Protein AF-A0A6I9PNC6-F1 (afdb_monomer)

Solvent-accessible surface area (backbone atoms only — not comparable to full-atom values): 7983 Å² total; per-residue (Å²): 87,76,42,65,35,97,89,40,55,48,41,78,49,61,70,90,51,47,67,60,53,36,41,77,74,71,47,73,76,56,92,92,52,58,70,70,57,50,52,50,41,47,48,70,38,76,74,43,93,48,59,69,62,30,31,49,55,42,56,58,58,55,72,78,56,91,76,83,87,77,90,88,81,96,72,97,70,81,83,73,88,90,77,75,81,95,76,94,79,84,84,76,81,88,65,86,74,62,98,52,53,71,69,54,48,49,50,52,50,52,53,52,52,52,55,46,54,69,71,79,104

pLDDT: mean 75.56, std 23.94, range [28.86, 96.75]

Secondary structure (DSSP, 8-state):
-EEEETTEEEEES-GGGHHHHHHHTT----TTS-HHHHHHHHHTTTT-S-HHHHHHHHHHHHHT-S--------------S--------SS-------SS-HHHHHHHHHHHHHHHHTT--

Organism: NCBI:txid8208

Sequence (121 aa):
LYVLSQGQCIYRGKVSRLVPYLRELGLNCPTYHNPADFVMEVASGEHGDQVERLVTAVLDRKWEKDDQTELNGHTNLHPLPWQRTEEESSSSEGCHSFSASCMTQFSILFRRTFLSILRDS

Structure (mmCIF, N/CA/C/O backbone):
data_AF-A0A6I9PNC6-F1
#
_entry.id   AF-A0A6I9PNC6-F1
#
loop_
_atom_site.group_PDB
_atom_site.id
_atom_site.type_symbol
_atom_site.label_atom_id
_atom_site.label_alt_id
_atom_site.label_comp_id
_atom_site.label_asym_id
_atom_site.label_entity_id
_atom_site.label_seq_id
_atom_site.pdbx_PDB_ins_code
_atom_site.Cartn_x
_atom_site.Cartn_y
_atom_site.Cartn_z
_atom_site.occupancy
_atom_site.B_iso_or_equiv
_atom_site.auth_seq_id
_atom_site.auth_comp_id
_atom_site.auth_asym_id
_atom_site.auth_atom_id
_atom_site.pdbx_PDB_model_num
ATOM 1 N N . LEU A 1 1 ? 4.995 -3.615 5.277 1.00 93.56 1 LEU A N 1
ATOM 2 C CA . LEU A 1 1 ? 4.664 -2.512 4.3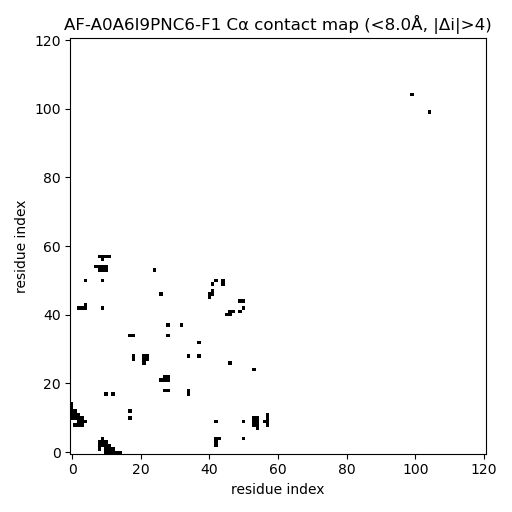51 1.00 93.56 1 LEU A CA 1
ATOM 3 C C . LEU A 1 1 ? 3.153 -2.378 4.298 1.00 93.56 1 LEU A C 1
ATOM 5 O O . LEU A 1 1 ? 2.471 -3.397 4.228 1.00 93.56 1 LEU A O 1
ATOM 9 N N . TYR A 1 2 ? 2.663 -1.147 4.373 1.00 95.25 2 TYR A N 1
ATOM 10 C CA . TYR A 1 2 ? 1.252 -0.795 4.287 1.00 95.25 2 TYR A CA 1
ATOM 11 C C . TYR A 1 2 ? 1.160 0.441 3.395 1.00 95.25 2 TYR A C 1
ATOM 13 O O . TYR A 1 2 ? 1.894 1.397 3.638 1.00 95.25 2 TYR A O 1
ATOM 21 N N . VAL A 1 3 ? 0.344 0.391 2.346 1.00 96.31 3 VAL A N 1
ATOM 22 C CA . VAL A 1 3 ? 0.200 1.478 1.370 1.00 96.31 3 VAL A CA 1
ATOM 23 C C . VAL A 1 3 ? -1.271 1.860 1.275 1.00 96.31 3 VAL A C 1
ATOM 25 O O . VAL A 1 3 ? -2.146 0.990 1.192 1.00 96.31 3 VAL A O 1
ATOM 28 N N . LEU A 1 4 ? -1.519 3.167 1.307 1.00 96.44 4 LEU A N 1
ATOM 29 C CA . LEU A 1 4 ? -2.836 3.775 1.192 1.00 96.44 4 LEU A CA 1
ATOM 30 C C . LEU A 1 4 ? -2.928 4.582 -0.106 1.00 96.44 4 LEU A C 1
ATOM 32 O O . LEU A 1 4 ? -1.972 5.258 -0.475 1.00 96.44 4 LEU A O 1
ATOM 36 N N . SER A 1 5 ? -4.098 4.567 -0.736 1.00 95.56 5 SER A N 1
ATOM 37 C CA . SER A 1 5 ? -4.521 5.567 -1.720 1.00 95.56 5 SER A CA 1
ATOM 38 C C . SER A 1 5 ? -5.944 5.990 -1.374 1.00 95.56 5 SER A C 1
ATOM 40 O O . SER A 1 5 ? -6.748 5.152 -0.973 1.00 95.56 5 SER A O 1
ATOM 42 N N . GLN A 1 6 ? -6.238 7.292 -1.436 1.00 93.50 6 GLN A N 1
ATOM 43 C CA . GLN A 1 6 ? -7.565 7.856 -1.126 1.00 93.50 6 GLN A CA 1
ATOM 44 C C . GLN A 1 6 ? -8.150 7.396 0.236 1.00 93.50 6 GLN A C 1
ATOM 46 O O . GLN A 1 6 ? -9.354 7.237 0.404 1.00 93.50 6 GLN A O 1
ATOM 51 N N . GLY A 1 7 ? -7.285 7.144 1.229 1.00 94.94 7 GLY A N 1
ATOM 52 C CA . GLY A 1 7 ? -7.663 6.618 2.551 1.00 94.94 7 GLY A CA 1
ATOM 53 C C . GLY A 1 7 ? -7.918 5.102 2.614 1.00 94.94 7 GLY A C 1
ATOM 54 O O . GLY A 1 7 ? -8.029 4.554 3.709 1.00 94.94 7 GLY A O 1
ATOM 55 N N . GLN A 1 8 ? -7.947 4.403 1.478 1.00 95.06 8 GLN A N 1
ATOM 56 C CA . GLN A 1 8 ? -8.158 2.958 1.379 1.00 95.06 8 GLN A CA 1
ATOM 57 C C . GLN A 1 8 ? -6.834 2.189 1.232 1.00 95.06 8 GLN A C 1
ATOM 59 O O . GLN A 1 8 ? -5.840 2.706 0.723 1.00 95.06 8 GLN A O 1
ATOM 64 N N . CYS A 1 9 ? -6.797 0.934 1.690 1.00 95.38 9 CYS A N 1
ATOM 65 C CA . CYS A 1 9 ? -5.591 0.103 1.628 1.00 95.38 9 CYS A CA 1
ATOM 66 C C . CYS A 1 9 ? -5.443 -0.593 0.274 1.00 95.38 9 CYS A C 1
ATOM 68 O O . CYS A 1 9 ? -6.221 -1.487 -0.042 1.00 95.38 9 CYS A O 1
ATOM 70 N N . ILE A 1 10 ? -4.390 -0.233 -0.465 1.00 95.44 10 ILE A N 1
ATOM 71 C CA . ILE A 1 10 ? -4.041 -0.826 -1.767 1.00 95.44 10 ILE A CA 1
ATOM 72 C C . ILE A 1 10 ? -2.944 -1.900 -1.675 1.00 95.44 10 ILE A C 1
ATOM 74 O O . ILE A 1 10 ? -2.757 -2.681 -2.609 1.00 95.44 10 ILE A O 1
ATOM 78 N N . TYR A 1 11 ? -2.217 -1.966 -0.549 1.00 95.56 11 TYR A N 1
ATOM 79 C CA . TYR A 1 11 ? -1.290 -3.061 -0.246 1.00 95.56 11 TYR A CA 1
ATOM 80 C C . TYR A 1 11 ? -1.008 -3.220 1.256 1.00 95.56 11 TYR A C 1
ATOM 82 O O . TYR A 1 11 ? -0.721 -2.244 1.952 1.00 95.56 11 TYR A O 1
ATOM 90 N N . ARG A 1 12 ? -0.964 -4.467 1.745 1.00 94.69 12 ARG A N 1
ATOM 91 C CA . ARG A 1 12 ? -0.502 -4.833 3.098 1.00 94.69 12 ARG A CA 1
ATOM 92 C C . ARG A 1 12 ? 0.295 -6.138 3.043 1.00 94.69 12 ARG A C 1
ATOM 94 O O . ARG A 1 12 ? -0.243 -7.174 2.671 1.00 94.69 12 ARG A O 1
ATOM 101 N N . GLY A 1 13 ? 1.579 -6.106 3.412 1.00 91.88 13 GLY A N 1
ATOM 102 C CA . GLY A 1 13 ? 2.425 -7.308 3.380 1.00 91.88 13 GLY A CA 1
ATOM 103 C C . GLY A 1 13 ? 3.936 -7.087 3.526 1.00 91.88 13 GLY A C 1
ATOM 104 O O . GLY A 1 13 ? 4.409 -6.013 3.917 1.00 91.88 13 GLY A O 1
ATOM 105 N N . LYS A 1 14 ? 4.708 -8.141 3.220 1.00 92.94 14 LYS A N 1
ATOM 106 C CA . LYS A 1 14 ? 6.185 -8.134 3.171 1.00 92.94 14 LYS A CA 1
ATOM 107 C C . LYS A 1 14 ? 6.669 -7.376 1.928 1.00 92.94 14 LYS A C 1
ATOM 109 O O . LYS A 1 14 ? 6.152 -7.611 0.846 1.00 92.94 14 LYS A O 1
ATOM 114 N N . VAL A 1 15 ? 7.710 -6.544 2.046 1.00 93.81 15 VAL A N 1
ATOM 115 C CA . VAL A 1 15 ? 8.233 -5.729 0.920 1.00 93.81 15 VAL A CA 1
ATOM 116 C C . VAL A 1 15 ? 8.600 -6.588 -0.301 1.00 93.81 15 VAL A C 1
ATOM 118 O O . VAL A 1 15 ? 8.255 -6.239 -1.424 1.00 93.81 15 VAL A O 1
ATOM 121 N N . SER A 1 16 ? 9.197 -7.766 -0.091 1.00 93.88 16 SER A N 1
ATOM 122 C CA . SER A 1 16 ? 9.562 -8.710 -1.162 1.00 93.88 16 SER A CA 1
ATOM 123 C C . SER A 1 16 ? 8.381 -9.255 -1.979 1.00 93.88 16 SER A C 1
ATOM 125 O O . SER A 1 16 ? 8.587 -9.799 -3.062 1.00 93.88 16 SER A O 1
ATOM 127 N N . ARG A 1 17 ? 7.141 -9.113 -1.492 1.00 94.44 17 ARG A N 1
ATOM 128 C CA . ARG A 1 17 ? 5.914 -9.506 -2.202 1.00 94.44 17 ARG A CA 1
ATOM 129 C C . ARG A 1 17 ? 5.251 -8.346 -2.956 1.00 94.44 17 ARG A C 1
ATOM 131 O O . ARG A 1 17 ? 4.270 -8.607 -3.643 1.00 94.44 17 ARG A O 1
ATOM 138 N N . LEU A 1 18 ? 5.762 -7.113 -2.861 1.00 95.31 18 LEU A N 1
ATOM 139 C CA . LEU A 1 18 ? 5.174 -5.933 -3.507 1.00 95.31 18 LEU A CA 1
ATOM 140 C C . LEU A 1 18 ? 5.225 -6.025 -5.039 1.00 95.31 18 LEU A C 1
ATOM 142 O O . LEU A 1 18 ? 4.185 -6.008 -5.685 1.00 95.31 18 LEU A O 1
ATOM 146 N N . VAL A 1 19 ? 6.420 -6.166 -5.622 1.00 96.06 19 VAL A N 1
ATOM 147 C CA . VAL A 1 19 ? 6.588 -6.215 -7.089 1.00 96.06 19 VAL A CA 1
ATOM 148 C C . VAL A 1 19 ? 5.864 -7.414 -7.727 1.00 96.06 19 VAL A C 1
ATOM 150 O O . VAL A 1 19 ? 5.208 -7.208 -8.747 1.00 96.06 19 VAL A O 1
ATOM 153 N N . PRO A 1 20 ? 5.895 -8.640 -7.153 1.00 95.69 20 PRO A N 1
ATOM 154 C CA . PRO A 1 20 ? 5.050 -9.738 -7.626 1.00 95.69 20 PRO A CA 1
ATOM 155 C C . PRO A 1 20 ? 3.551 -9.413 -7.591 1.00 95.69 20 PRO A C 1
ATOM 157 O O . PRO A 1 20 ? 2.878 -9.614 -8.592 1.00 95.69 20 PRO A O 1
ATOM 160 N N . TYR A 1 21 ? 3.046 -8.841 -6.491 1.00 95.00 21 TYR A N 1
ATOM 161 C CA . TYR A 1 21 ? 1.634 -8.464 -6.354 1.00 95.00 21 TYR A CA 1
ATOM 162 C C . TYR A 1 21 ? 1.189 -7.423 -7.389 1.00 95.00 21 TYR A C 1
ATOM 164 O O . TYR A 1 21 ? 0.157 -7.598 -8.029 1.00 95.00 21 TYR A O 1
ATOM 172 N N . LEU A 1 22 ? 1.980 -6.366 -7.594 1.00 94.69 22 LEU A N 1
ATOM 173 C CA . LEU A 1 22 ? 1.672 -5.356 -8.607 1.00 94.69 22 LEU A CA 1
ATOM 174 C C . LEU A 1 22 ? 1.649 -5.989 -10.010 1.00 94.69 22 LEU A C 1
ATOM 176 O O . LEU A 1 22 ? 0.702 -5.772 -10.763 1.00 94.69 22 LEU A O 1
ATOM 180 N N . ARG A 1 23 ? 2.608 -6.872 -10.320 1.00 94.88 23 ARG A N 1
ATOM 181 C CA . ARG A 1 23 ? 2.649 -7.620 -11.588 1.00 94.88 23 ARG A CA 1
ATOM 182 C C . ARG A 1 23 ? 1.441 -8.544 -11.786 1.00 94.88 23 ARG A C 1
ATOM 184 O O . ARG A 1 23 ? 0.927 -8.607 -12.897 1.00 94.88 23 ARG A O 1
ATOM 191 N N . GLU A 1 24 ? 0.972 -9.235 -10.745 1.00 93.62 24 GLU A N 1
ATOM 192 C CA . GLU A 1 24 ? -0.253 -10.058 -10.792 1.00 93.62 24 GLU A CA 1
ATOM 193 C C . GLU A 1 24 ? -1.490 -9.222 -11.180 1.00 93.62 24 GLU A C 1
ATOM 195 O O . GLU A 1 24 ? -2.389 -9.714 -11.861 1.00 93.62 24 GLU A O 1
ATOM 200 N N . LEU A 1 25 ? -1.508 -7.934 -10.823 1.00 92.62 25 LEU A N 1
ATOM 201 C CA . LEU A 1 25 ? -2.554 -6.979 -11.200 1.00 92.62 25 LEU A CA 1
ATOM 202 C C . LEU A 1 25 ? -2.281 -6.256 -12.537 1.00 92.62 25 LEU A C 1
ATOM 204 O O . LEU A 1 25 ? -3.099 -5.446 -12.972 1.00 92.62 25 LEU A O 1
ATOM 208 N N . GLY A 1 26 ? -1.187 -6.570 -13.237 1.00 93.12 26 GLY A N 1
ATOM 209 C CA . GLY A 1 26 ? -0.798 -5.948 -14.512 1.00 93.12 26 GLY A CA 1
ATOM 210 C C . GLY A 1 26 ? 0.018 -4.654 -14.379 1.00 93.12 26 GLY A C 1
ATOM 211 O O . GLY A 1 26 ? 0.275 -3.988 -15.378 1.00 93.12 26 GLY A O 1
ATOM 212 N N . LEU A 1 27 ? 0.444 -4.298 -13.165 1.00 94.31 27 LEU A N 1
ATOM 213 C CA . LEU A 1 27 ? 1.285 -3.137 -12.870 1.00 94.31 27 LEU A CA 1
ATOM 214 C C . LEU A 1 27 ? 2.760 -3.560 -12.829 1.00 94.31 27 LEU A C 1
ATOM 216 O O . LEU A 1 27 ? 3.314 -3.946 -11.795 1.00 94.31 27 LEU A O 1
ATOM 220 N N . ASN A 1 28 ? 3.409 -3.514 -13.990 1.00 95.12 28 ASN A N 1
ATOM 221 C CA . ASN A 1 28 ? 4.783 -3.978 -14.155 1.00 95.12 28 ASN A CA 1
ATOM 222 C C . ASN A 1 28 ? 5.807 -2.885 -13.803 1.00 95.12 28 ASN A C 1
ATOM 224 O O . ASN A 1 28 ? 6.164 -2.077 -14.654 1.00 95.12 28 ASN A O 1
ATOM 228 N N . CYS A 1 29 ? 6.344 -2.929 -12.579 1.00 95.00 29 CYS A N 1
ATOM 229 C CA . CYS A 1 29 ? 7.474 -2.088 -12.161 1.00 95.00 29 CYS A CA 1
ATOM 230 C C . CYS A 1 29 ? 8.683 -2.262 -13.112 1.00 95.00 29 CYS A C 1
ATOM 232 O O . CYS A 1 29 ? 9.173 -3.395 -13.242 1.00 95.00 29 CYS A O 1
ATOM 234 N N . PRO A 1 30 ? 9.199 -1.189 -13.747 1.00 94.62 30 PRO A N 1
ATOM 235 C CA . PRO A 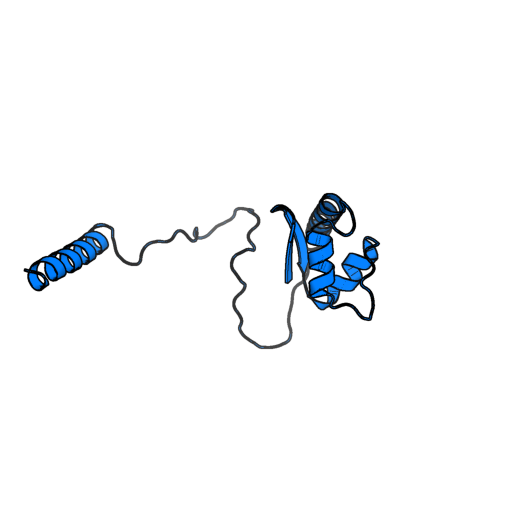1 30 ? 10.404 -1.257 -14.572 1.00 94.62 30 PRO A CA 1
ATOM 236 C C . PRO A 1 30 ? 11.654 -1.601 -13.748 1.00 94.62 30 PRO A C 1
ATOM 238 O O . PRO A 1 30 ? 11.739 -1.289 -12.563 1.00 94.62 30 PRO A O 1
ATOM 241 N N . THR A 1 31 ? 12.658 -2.219 -14.376 1.00 93.31 31 THR A N 1
ATOM 242 C CA . THR A 1 31 ? 13.898 -2.664 -13.700 1.00 93.31 31 THR A CA 1
ATOM 243 C C . THR A 1 31 ? 14.860 -1.534 -13.337 1.00 93.31 31 THR A C 1
ATOM 245 O O . THR A 1 31 ? 15.706 -1.713 -12.468 1.00 93.31 31 THR A O 1
ATOM 248 N N . TYR A 1 32 ? 14.735 -0.384 -14.001 1.00 94.44 32 TYR A N 1
ATOM 249 C CA . TYR A 1 32 ? 15.473 0.847 -13.707 1.00 94.44 32 TYR A CA 1
ATOM 250 C C . TYR A 1 32 ? 14.726 1.763 -12.722 1.00 94.44 32 TYR A C 1
ATOM 252 O O . TYR A 1 32 ? 15.219 2.841 -12.403 1.00 94.44 32 TYR A O 1
ATOM 260 N N . HIS A 1 33 ? 13.538 1.355 -12.265 1.00 95.75 33 HIS A N 1
ATOM 261 C CA . HIS A 1 33 ? 12.699 2.128 -11.360 1.00 95.75 33 HIS A CA 1
ATOM 262 C C . HIS A 1 33 ? 12.794 1.593 -9.932 1.00 95.75 33 HIS A C 1
ATOM 264 O O . HIS A 1 33 ? 12.909 0.386 -9.709 1.00 95.75 33 HIS A O 1
ATOM 270 N N . ASN A 1 34 ? 12.697 2.481 -8.947 1.00 96.00 34 ASN A N 1
ATOM 271 C CA . ASN A 1 34 ? 12.592 2.089 -7.549 1.00 96.00 34 ASN A CA 1
ATOM 272 C C . ASN A 1 34 ? 11.163 1.574 -7.263 1.00 96.00 34 ASN A C 1
ATOM 274 O O . ASN A 1 34 ? 10.202 2.310 -7.506 1.00 96.00 34 ASN A O 1
ATOM 278 N N . PRO A 1 35 ? 10.980 0.353 -6.720 1.00 95.75 35 PRO A N 1
ATOM 279 C CA . PRO A 1 35 ? 9.653 -0.179 -6.403 1.00 95.75 35 PRO A CA 1
ATOM 280 C C . PRO A 1 35 ? 8.845 0.646 -5.397 1.00 95.75 35 PRO A C 1
ATOM 282 O O . PRO A 1 35 ? 7.620 0.541 -5.385 1.00 95.75 35 PRO A O 1
ATOM 285 N N . ALA A 1 36 ? 9.511 1.429 -4.538 1.00 96.06 36 ALA A N 1
ATOM 286 C CA . ALA A 1 36 ? 8.829 2.326 -3.608 1.00 96.06 36 ALA A CA 1
ATOM 287 C C . ALA A 1 36 ? 8.199 3.520 -4.341 1.00 96.06 36 ALA A C 1
ATOM 289 O O . ALA A 1 36 ? 7.038 3.826 -4.100 1.00 96.06 36 ALA A O 1
ATOM 290 N N . ASP A 1 37 ? 8.923 4.128 -5.280 1.00 96.75 37 ASP A N 1
ATOM 291 C CA . ASP A 1 37 ? 8.409 5.250 -6.069 1.00 96.75 37 ASP A CA 1
ATOM 292 C C . ASP A 1 37 ? 7.305 4.768 -7.026 1.00 96.75 37 ASP A C 1
ATOM 294 O O . ASP A 1 37 ? 6.225 5.348 -7.059 1.00 96.75 37 ASP A O 1
ATOM 298 N N . PHE A 1 38 ? 7.488 3.602 -7.663 1.00 96.19 38 PHE A N 1
ATOM 299 C CA . PHE A 1 38 ? 6.479 3.002 -8.550 1.00 96.19 38 PHE A CA 1
ATOM 300 C C . PHE A 1 38 ? 5.133 2.753 -7.846 1.00 96.19 38 PHE A C 1
ATOM 302 O O . PHE A 1 38 ? 4.070 3.041 -8.395 1.00 96.19 38 PHE A O 1
ATOM 309 N N . VAL A 1 39 ? 5.136 2.240 -6.605 1.00 96.06 39 VAL A N 1
ATOM 310 C CA . VAL A 1 39 ? 3.872 2.059 -5.865 1.00 96.06 39 VAL A CA 1
ATOM 311 C C . VAL A 1 39 ? 3.258 3.395 -5.424 1.00 96.06 39 VAL A C 1
ATOM 313 O O . VAL A 1 39 ? 2.041 3.467 -5.274 1.00 96.06 39 VAL A O 1
ATOM 316 N N . MET A 1 40 ? 4.052 4.459 -5.263 1.00 96.38 40 MET A N 1
ATOM 317 C CA . MET A 1 40 ? 3.540 5.804 -4.974 1.00 96.38 40 MET A CA 1
ATOM 318 C C . MET A 1 40 ? 2.921 6.471 -6.212 1.00 96.38 40 MET A C 1
ATOM 320 O O . MET A 1 40 ? 1.871 7.100 -6.086 1.00 96.38 40 MET A O 1
ATOM 324 N N . GLU A 1 41 ? 3.486 6.281 -7.405 1.00 95.06 41 GLU 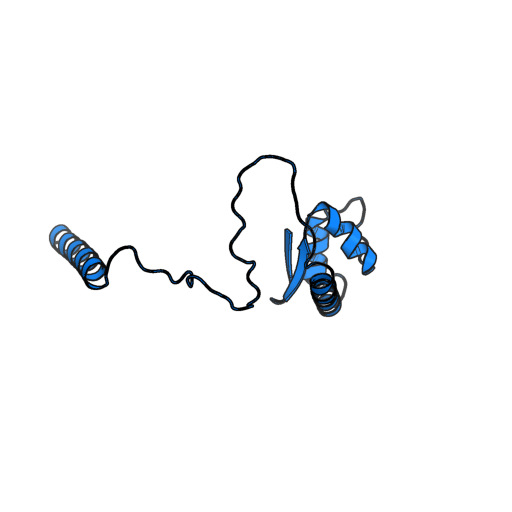A N 1
ATOM 325 C CA . GLU A 1 41 ? 2.896 6.712 -8.688 1.00 95.06 41 GLU A CA 1
ATOM 326 C C . GLU A 1 41 ? 1.561 5.999 -8.951 1.00 95.06 41 GLU A C 1
ATOM 328 O O . GLU A 1 41 ? 0.551 6.627 -9.277 1.00 95.06 41 GLU A O 1
ATOM 333 N N . VAL A 1 42 ? 1.518 4.679 -8.724 1.00 95.00 42 VAL A N 1
ATOM 334 C CA . VAL A 1 42 ? 0.280 3.880 -8.743 1.00 95.00 42 VAL A CA 1
ATOM 335 C C . VAL A 1 42 ? -0.731 4.409 -7.719 1.00 95.00 42 VAL A C 1
ATOM 337 O O . VAL A 1 42 ? -1.892 4.617 -8.062 1.00 95.00 42 VAL A O 1
ATOM 340 N N . ALA A 1 43 ? -0.308 4.671 -6.477 1.00 95.25 43 ALA A N 1
ATOM 341 C CA . ALA A 1 43 ? -1.179 5.221 -5.434 1.00 95.25 43 ALA A CA 1
ATOM 342 C C . ALA A 1 43 ? -1.714 6.624 -5.770 1.00 95.25 43 ALA A C 1
ATOM 344 O O . ALA A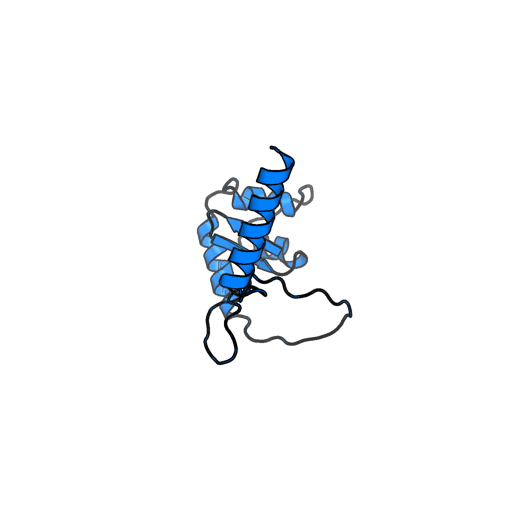 1 43 ? -2.772 7.002 -5.267 1.00 95.25 43 ALA A O 1
ATOM 345 N N . SER A 1 44 ? -1.002 7.373 -6.613 1.00 94.44 44 SER A N 1
ATOM 346 C CA . SER A 1 44 ? -1.363 8.722 -7.066 1.00 94.44 44 SER A CA 1
ATOM 347 C C . SER A 1 44 ? -2.244 8.730 -8.324 1.00 94.44 44 SER A C 1
ATOM 349 O O . SER A 1 44 ? -2.664 9.799 -8.759 1.00 94.44 44 SER A O 1
ATOM 351 N N . GLY A 1 45 ? -2.546 7.561 -8.905 1.00 91.62 45 GLY A N 1
ATOM 352 C CA . GLY A 1 45 ? -3.398 7.424 -10.094 1.00 91.62 45 GLY A CA 1
ATOM 353 C C . GLY A 1 45 ? -2.691 7.659 -11.435 1.00 91.62 45 GLY A C 1
ATOM 354 O O . GLY A 1 45 ? -3.348 7.660 -12.474 1.00 91.62 45 GLY A O 1
ATOM 355 N N . GLU A 1 46 ? -1.362 7.810 -11.452 1.00 91.19 46 GLU A N 1
ATOM 356 C CA . GLU A 1 46 ? -0.585 8.022 -12.689 1.00 91.19 46 GLU A CA 1
ATOM 357 C C . GLU A 1 46 ? -0.645 6.806 -13.630 1.00 91.19 46 GLU A C 1
ATOM 359 O O . GLU A 1 46 ? -0.596 6.931 -14.851 1.00 91.19 46 GLU A O 1
ATOM 364 N N . HIS A 1 47 ? -0.867 5.622 -13.058 1.00 88.56 47 HIS A N 1
ATOM 365 C CA . HIS A 1 47 ? -1.051 4.358 -13.774 1.00 88.56 47 HIS A CA 1
ATOM 366 C C . HIS A 1 47 ? -2.530 4.073 -14.124 1.00 88.56 47 HIS A C 1
ATOM 368 O O . HIS A 1 47 ? -2.929 2.922 -14.330 1.00 88.56 47 HIS A O 1
ATOM 374 N N . GLY A 1 48 ? -3.349 5.128 -14.186 1.00 86.06 48 GLY A N 1
ATOM 375 C CA . GLY A 1 48 ? -4.803 5.063 -14.317 1.00 86.06 48 GLY A CA 1
ATOM 376 C C . GLY A 1 48 ? -5.499 4.720 -12.998 1.00 86.06 48 GLY A C 1
ATOM 377 O O . GLY A 1 48 ? -4.859 4.396 -11.995 1.00 86.06 48 GLY A O 1
ATOM 378 N N . ASP A 1 49 ? -6.833 4.765 -13.002 1.00 83.06 49 ASP A N 1
ATOM 379 C CA . ASP A 1 49 ? -7.626 4.448 -11.813 1.00 83.06 49 ASP A CA 1
ATOM 380 C C . ASP A 1 49 ? -7.702 2.931 -11.575 1.00 83.06 49 ASP A C 1
ATOM 382 O O . ASP A 1 49 ? -8.628 2.232 -11.986 1.00 83.06 49 ASP A O 1
ATOM 386 N N . GLN A 1 50 ? -6.648 2.406 -10.953 1.00 85.44 50 GLN A N 1
ATOM 387 C CA . GLN A 1 50 ? -6.548 1.0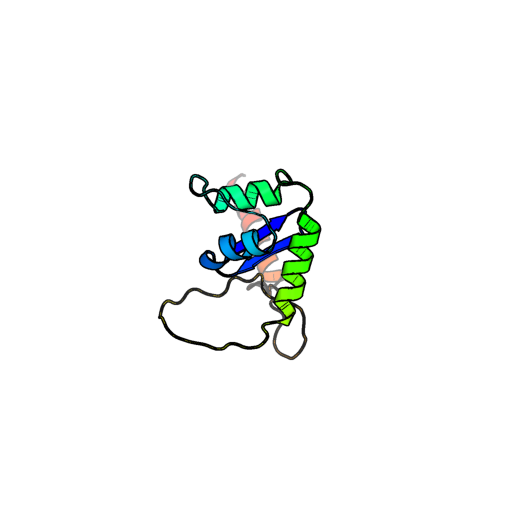19 -10.497 1.00 85.44 50 GLN A CA 1
ATOM 388 C C . GLN A 1 50 ? -6.817 0.897 -8.988 1.00 85.44 50 GLN A C 1
ATOM 390 O O . GLN A 1 50 ? -6.653 -0.192 -8.432 1.00 85.44 50 GLN A O 1
ATOM 395 N N . VAL A 1 51 ? -7.197 1.990 -8.308 1.00 88.81 51 VAL A N 1
ATOM 396 C CA . VAL A 1 51 ? -7.288 2.043 -6.839 1.00 88.81 51 VAL A CA 1
ATOM 397 C C . VAL A 1 51 ? -8.347 1.072 -6.333 1.00 88.81 51 VAL A C 1
ATOM 399 O O . VAL A 1 51 ? -8.020 0.222 -5.507 1.00 88.81 51 VAL A O 1
ATOM 402 N N . GLU A 1 52 ? -9.564 1.096 -6.884 1.00 91.75 52 GLU A N 1
ATOM 403 C CA . GLU A 1 52 ? -10.616 0.151 -6.478 1.00 91.75 52 GLU A CA 1
ATOM 404 C C . GLU A 1 52 ? -10.198 -1.310 -6.695 1.00 91.75 52 GLU A C 1
ATOM 406 O O . GLU A 1 52 ? -10.396 -2.159 -5.827 1.00 91.75 52 GLU A O 1
ATOM 411 N N . ARG A 1 53 ? -9.537 -1.613 -7.819 1.00 93.56 53 ARG A N 1
ATOM 412 C CA . ARG A 1 53 ? -9.055 -2.968 -8.128 1.00 93.56 53 ARG A CA 1
ATOM 413 C C . ARG A 1 53 ? -7.978 -3.444 -7.147 1.00 93.56 53 ARG A C 1
ATOM 415 O O . ARG A 1 53 ? -7.984 -4.611 -6.758 1.00 93.56 53 ARG A O 1
ATOM 422 N N . LEU A 1 54 ? -7.077 -2.554 -6.731 1.00 94.31 54 LEU A N 1
ATOM 423 C CA . LEU A 1 54 ? -6.079 -2.820 -5.691 1.00 94.31 54 LEU A CA 1
ATOM 424 C C . LEU A 1 54 ? -6.729 -3.015 -4.313 1.00 94.31 54 LEU A C 1
ATOM 426 O O . LEU A 1 54 ? -6.308 -3.893 -3.563 1.00 94.31 54 LEU A O 1
ATOM 430 N N . VAL A 1 55 ? -7.757 -2.231 -3.979 1.00 94.75 55 VAL A N 1
ATOM 431 C CA . VAL A 1 55 ? -8.506 -2.366 -2.719 1.00 94.75 55 VAL A CA 1
ATOM 432 C C . VAL A 1 55 ? -9.242 -3.703 -2.670 1.00 94.75 55 VAL A C 1
ATOM 434 O O . VAL A 1 55 ? -9.087 -4.434 -1.692 1.00 94.75 55 VAL A O 1
ATOM 437 N N . THR A 1 56 ? -9.948 -4.083 -3.738 1.00 93.94 56 THR A N 1
ATOM 438 C CA . THR A 1 56 ? -10.587 -5.404 -3.867 1.00 93.94 56 THR A CA 1
ATOM 439 C C . THR A 1 56 ? -9.562 -6.528 -3.709 1.00 93.94 56 THR A C 1
ATOM 441 O O . THR A 1 56 ? -9.735 -7.387 -2.851 1.00 93.94 56 THR A O 1
ATOM 444 N N . ALA A 1 57 ? -8.420 -6.464 -4.404 1.00 92.88 57 ALA A N 1
ATOM 445 C CA . ALA A 1 57 ? -7.364 -7.475 -4.285 1.00 92.88 57 ALA A CA 1
ATOM 446 C C . ALA A 1 57 ? -6.745 -7.577 -2.871 1.00 92.88 57 ALA A C 1
ATOM 448 O O . ALA A 1 57 ? -6.297 -8.654 -2.464 1.00 92.88 57 ALA A O 1
ATOM 449 N N . VAL A 1 58 ? -6.718 -6.483 -2.096 1.00 92.50 58 VAL A N 1
ATOM 450 C CA . VAL A 1 58 ? -6.343 -6.514 -0.670 1.00 92.50 58 VAL A CA 1
ATOM 451 C C . VAL A 1 58 ? -7.427 -7.166 0.183 1.00 92.50 58 VAL A C 1
ATOM 453 O O . VAL A 1 58 ? -7.082 -7.893 1.114 1.00 92.50 58 VAL A O 1
ATOM 456 N N . LEU A 1 59 ? -8.707 -6.905 -0.088 1.00 89.81 59 LEU A N 1
ATOM 457 C CA . LEU A 1 59 ? -9.822 -7.517 0.638 1.00 89.81 59 LEU A CA 1
ATOM 458 C C . LEU A 1 59 ? -9.897 -9.023 0.368 1.00 89.81 59 LEU A C 1
ATOM 460 O O . LEU A 1 59 ? -9.930 -9.790 1.326 1.00 89.81 59 LEU A O 1
ATOM 464 N N . ASP A 1 60 ? -9.794 -9.449 -0.889 1.00 88.12 60 ASP A N 1
ATOM 465 C CA . ASP A 1 60 ? -9.786 -10.864 -1.279 1.00 88.12 60 ASP A CA 1
ATOM 466 C C . ASP A 1 60 ? -8.650 -11.628 -0.577 1.00 88.12 60 ASP A C 1
ATOM 468 O O . ASP A 1 60 ? -8.869 -12.664 0.052 1.00 88.12 60 ASP A O 1
ATOM 472 N N . ARG A 1 61 ? -7.437 -11.056 -0.562 1.00 78.69 61 ARG A N 1
ATOM 473 C CA . ARG A 1 61 ? -6.276 -11.637 0.137 1.00 78.69 61 ARG A CA 1
ATOM 474 C C . ARG A 1 61 ? -6.376 -11.649 1.666 1.00 78.69 61 ARG A C 1
ATOM 476 O O . ARG A 1 61 ? -5.577 -12.350 2.288 1.00 78.69 61 ARG A O 1
ATOM 483 N N . LYS A 1 62 ? -7.290 -10.897 2.295 1.00 65.12 62 LYS A N 1
ATOM 484 C CA . LYS A 1 62 ? -7.521 -11.014 3.750 1.00 65.12 62 LYS A CA 1
ATOM 485 C C . LYS A 1 62 ? -8.218 -12.328 4.101 1.00 65.12 62 LYS A C 1
ATOM 487 O O . LYS A 1 62 ? -7.925 -12.873 5.157 1.00 65.12 62 LYS A O 1
ATOM 492 N N . TRP A 1 63 ? -9.072 -12.848 3.220 1.00 55.25 63 TRP A N 1
ATOM 493 C CA . TRP A 1 63 ? -9.794 -14.103 3.450 1.00 55.25 63 TRP A CA 1
ATOM 494 C C . TRP A 1 63 ? -8.912 -15.349 3.288 1.00 55.25 63 TRP A C 1
ATOM 496 O O . TRP A 1 63 ? -9.196 -16.380 3.885 1.00 55.25 63 TRP A O 1
ATOM 506 N N . GLU A 1 64 ? -7.808 -15.268 2.535 1.00 58.59 64 GLU A N 1
ATOM 507 C CA . GLU A 1 64 ? -6.914 -16.416 2.307 1.00 58.59 64 GLU A CA 1
ATOM 508 C C . GLU A 1 64 ? -5.941 -16.732 3.463 1.00 58.59 64 GLU A C 1
ATOM 510 O O . GLU A 1 64 ? -5.182 -17.700 3.363 1.00 58.59 64 GLU A O 1
ATOM 515 N N . LYS A 1 65 ? -5.886 -15.926 4.537 1.00 50.59 65 LYS A N 1
ATOM 516 C CA . LYS A 1 65 ? -4.922 -16.126 5.639 1.00 50.59 65 LYS A CA 1
ATOM 517 C C . LYS A 1 65 ? -5.473 -15.790 7.026 1.00 50.59 65 LYS A C 1
ATOM 519 O O . LYS A 1 65 ? -5.039 -14.815 7.637 1.00 50.59 65 LYS A O 1
ATOM 524 N N . ASP A 1 66 ? -6.288 -16.704 7.546 1.00 45.59 66 ASP A N 1
ATOM 525 C CA . ASP A 1 66 ? -6.374 -16.973 8.992 1.00 45.59 66 ASP A CA 1
ATOM 526 C C . ASP A 1 66 ? -5.628 -18.268 9.391 1.00 45.59 66 ASP A C 1
ATOM 528 O O . ASP A 1 66 ? -5.932 -18.913 10.384 1.00 45.59 66 ASP A O 1
ATOM 532 N N . ASP A 1 67 ? -4.624 -18.679 8.604 1.00 47.59 67 ASP A N 1
ATOM 533 C CA . ASP A 1 67 ? -3.702 -19.740 9.020 1.00 47.59 67 ASP A CA 1
ATOM 534 C C . ASP A 1 67 ? -2.284 -19.530 8.457 1.00 47.59 67 ASP A C 1
ATOM 536 O O . ASP A 1 67 ? -2.030 -19.695 7.258 1.00 47.59 67 ASP A O 1
ATOM 540 N N . GLN A 1 68 ? -1.358 -19.096 9.325 1.00 41.31 68 GLN A N 1
ATOM 541 C CA . GLN A 1 68 ? 0.020 -19.613 9.382 1.00 41.31 68 GLN A CA 1
ATOM 542 C C . GLN A 1 68 ? 0.839 -19.028 10.540 1.00 41.31 68 GLN A C 1
ATOM 544 O O . GLN A 1 68 ? 1.410 -17.935 10.465 1.00 41.31 68 GLN A O 1
ATOM 549 N N . THR A 1 69 ? 0.970 -19.872 11.559 1.00 41.34 69 THR A N 1
ATOM 550 C CA . THR A 1 69 ? 2.051 -19.884 12.552 1.00 41.34 69 THR A CA 1
ATOM 551 C C . THR A 1 69 ? 3.198 -20.776 12.028 1.00 41.34 69 THR A C 1
ATOM 553 O O . THR A 1 69 ? 2.966 -21.657 11.203 1.00 41.34 69 THR A O 1
ATOM 556 N N . GLU A 1 70 ? 4.469 -20.623 12.402 1.00 43.44 70 GLU A N 1
ATOM 557 C CA . GLU A 1 70 ? 5.173 -19.510 13.058 1.00 43.44 70 GLU A CA 1
ATOM 558 C C . GLU A 1 70 ? 6.690 -19.649 12.759 1.00 43.44 70 GLU A C 1
ATOM 560 O O . GLU A 1 70 ? 7.093 -20.512 11.981 1.00 43.44 70 GLU A O 1
ATOM 565 N N . LEU A 1 71 ? 7.526 -18.860 13.443 1.00 42.59 71 LEU A N 1
ATOM 566 C CA . LEU A 1 71 ? 8.886 -19.201 13.888 1.00 42.59 71 LEU A CA 1
ATOM 567 C C . LEU A 1 71 ? 9.912 -19.598 12.808 1.00 42.59 71 LEU A C 1
ATOM 569 O O . LEU A 1 71 ? 10.003 -20.744 12.378 1.00 42.59 71 LEU A O 1
ATOM 573 N N . ASN A 1 72 ? 10.868 -18.697 12.557 1.00 35.28 72 ASN A N 1
ATOM 574 C CA . ASN A 1 72 ? 12.166 -18.747 13.257 1.00 35.28 72 ASN A CA 1
ATOM 575 C C . ASN A 1 72 ? 13.004 -17.488 12.928 1.00 35.28 72 ASN A C 1
ATOM 577 O O . ASN A 1 72 ? 13.059 -17.076 11.770 1.00 35.28 72 ASN A O 1
ATOM 581 N N . GLY A 1 73 ? 13.688 -16.897 13.917 1.00 30.05 73 GLY A N 1
ATOM 582 C CA . GLY A 1 73 ? 14.610 -15.765 13.709 1.00 30.05 73 GLY A CA 1
ATOM 583 C C . GLY A 1 73 ? 14.460 -14.623 14.719 1.00 30.05 73 GLY A C 1
ATOM 584 O O . GLY A 1 73 ? 13.745 -13.658 14.478 1.00 30.05 73 GLY A O 1
ATOM 585 N N . HIS A 1 74 ? 15.177 -14.718 15.841 1.00 42.84 74 HIS A N 1
ATOM 586 C CA . HIS A 1 74 ? 15.205 -13.733 16.931 1.00 42.84 74 HIS A CA 1
ATOM 587 C C . HIS A 1 74 ? 15.462 -12.277 16.473 1.00 42.84 74 HIS A C 1
ATOM 589 O O . HIS A 1 74 ? 16.555 -11.946 16.018 1.00 42.84 74 HIS A O 1
ATOM 595 N N . THR A 1 75 ? 14.516 -11.368 16.724 1.00 34.50 75 THR A N 1
ATOM 596 C CA . THR A 1 75 ? 14.777 -10.018 17.279 1.00 34.50 75 THR A CA 1
ATOM 597 C C . THR A 1 75 ? 13.461 -9.384 17.733 1.00 34.50 75 THR A C 1
ATOM 599 O O . THR A 1 75 ? 12.499 -9.311 16.976 1.00 34.50 75 THR A O 1
ATOM 602 N N . ASN A 1 76 ? 13.406 -8.928 18.987 1.00 37.84 76 ASN A N 1
ATOM 603 C CA . ASN A 1 76 ? 12.199 -8.347 19.577 1.00 37.84 76 ASN A CA 1
ATOM 604 C C . ASN A 1 76 ? 11.892 -6.966 18.977 1.00 37.84 76 ASN A C 1
ATOM 606 O O . ASN A 1 76 ? 12.483 -5.974 19.401 1.00 37.84 76 ASN A O 1
ATOM 610 N N . LEU A 1 77 ? 10.932 -6.888 18.052 1.00 36.53 77 LEU A N 1
ATOM 611 C CA . LEU A 1 77 ? 10.285 -5.634 17.663 1.00 36.53 77 LEU A CA 1
ATOM 612 C C . LEU A 1 77 ? 8.760 -5.793 17.688 1.00 36.53 77 LEU A C 1
ATOM 614 O O . LEU A 1 77 ? 8.153 -6.448 16.846 1.00 36.53 77 LEU A O 1
ATOM 618 N N . HIS A 1 78 ? 8.183 -5.169 18.713 1.00 37.19 78 HIS A N 1
ATOM 619 C CA . HIS A 1 78 ? 6.764 -5.038 19.033 1.00 37.19 78 HIS A CA 1
ATOM 620 C C . HIS A 1 78 ? 5.863 -4.831 17.790 1.00 37.19 78 HIS A C 1
ATOM 622 O O . HIS A 1 78 ? 6.108 -3.891 17.027 1.00 37.19 78 HIS A O 1
ATOM 628 N N . PRO A 1 79 ? 4.787 -5.626 17.594 1.00 35.16 79 PRO A N 1
ATOM 629 C CA . PRO A 1 79 ? 3.818 -5.393 16.522 1.00 35.16 79 PRO A CA 1
ATOM 630 C C . PRO A 1 79 ? 3.219 -3.985 16.617 1.00 35.16 79 PRO A C 1
ATOM 632 O O . PRO A 1 79 ? 2.789 -3.553 17.687 1.00 35.16 79 PRO A O 1
ATOM 635 N N . LEU A 1 80 ? 3.218 -3.235 15.515 1.00 43.00 80 LEU A N 1
ATOM 636 C CA . LEU A 1 80 ? 2.749 -1.848 15.530 1.00 43.00 80 LEU A CA 1
ATOM 637 C C . LEU A 1 80 ? 1.203 -1.782 15.568 1.00 43.00 80 LEU A C 1
ATOM 639 O O . LEU A 1 80 ? 0.552 -2.640 14.969 1.00 43.00 80 LEU A O 1
ATOM 643 N N . PRO A 1 81 ? 0.586 -0.789 16.247 1.00 33.28 81 PRO A N 1
ATOM 644 C CA . PRO A 1 81 ? -0.778 -0.935 16.788 1.00 33.28 81 PRO A CA 1
ATOM 645 C C . PRO A 1 81 ? -1.940 -0.927 15.779 1.00 33.28 81 PRO A C 1
ATOM 647 O O . PRO A 1 81 ? -3.092 -1.077 16.171 1.00 33.28 81 PRO A O 1
ATOM 650 N N . TRP A 1 82 ? -1.672 -0.731 14.489 1.00 35.25 82 TRP A N 1
ATOM 651 C CA . TRP A 1 82 ? -2.669 -0.471 13.438 1.00 35.25 82 TRP A CA 1
ATOM 652 C C . TRP A 1 82 ? -3.254 -1.740 12.784 1.00 35.25 82 TRP A C 1
ATOM 654 O O . TRP A 1 82 ? -3.774 -1.703 11.669 1.00 35.25 82 TRP A O 1
ATOM 664 N N . GLN A 1 83 ? -3.189 -2.882 13.475 1.00 38.59 83 GLN A N 1
ATOM 665 C CA . GLN A 1 83 ? -3.835 -4.129 13.060 1.00 38.59 83 GLN A CA 1
ATOM 666 C C . GLN A 1 83 ? -4.789 -4.665 14.138 1.00 38.59 83 GLN A C 1
ATOM 668 O O . GLN A 1 83 ? -4.490 -5.663 14.786 1.00 38.59 83 GLN A O 1
ATOM 673 N N . ARG A 1 84 ? -5.970 -4.056 14.270 1.00 28.86 84 ARG A N 1
ATOM 674 C CA . ARG A 1 84 ? -7.161 -4.751 14.776 1.00 28.86 84 ARG A CA 1
ATOM 675 C C . ARG A 1 84 ? -8.311 -4.553 13.794 1.00 28.86 84 ARG A C 1
ATOM 677 O O . ARG A 1 84 ? -8.759 -3.433 13.588 1.00 28.86 84 ARG A O 1
ATOM 684 N N . THR A 1 85 ? -8.716 -5.650 13.160 1.00 34.00 85 THR A N 1
ATOM 685 C CA . THR A 1 85 ? -10.103 -5.834 12.721 1.00 34.00 85 THR A CA 1
ATOM 686 C C . THR A 1 85 ? -10.878 -6.279 13.961 1.00 34.00 85 THR A C 1
ATOM 688 O O . THR A 1 85 ? -10.302 -6.928 14.836 1.00 34.00 85 THR A O 1
ATOM 691 N N . GLU A 1 86 ? -12.134 -5.878 14.074 1.00 42.50 86 GLU A N 1
ATOM 692 C CA . GLU A 1 86 ? -12.953 -6.098 15.263 1.00 42.50 86 GLU A CA 1
ATOM 693 C C . GLU A 1 86 ? -13.615 -7.479 15.206 1.00 42.50 86 GLU A C 1
ATOM 695 O O . GLU A 1 86 ? -14.560 -7.674 14.450 1.00 42.50 86 GLU A O 1
ATOM 700 N N . GLU A 1 87 ? -13.133 -8.421 16.018 1.00 35.41 87 GLU A N 1
ATOM 701 C CA . GLU A 1 87 ? -13.897 -9.603 16.431 1.00 35.41 87 GLU A CA 1
ATOM 702 C C . GLU A 1 87 ? -13.771 -9.755 17.952 1.00 35.41 87 GLU A C 1
ATOM 704 O O . GLU A 1 87 ? -12.675 -9.713 18.519 1.00 35.41 87 GLU A O 1
ATOM 709 N N . GLU A 1 88 ? -14.912 -9.829 18.636 1.00 40.59 88 GLU A N 1
ATOM 710 C CA . GLU A 1 88 ? -14.991 -9.677 20.087 1.00 40.59 88 GLU A CA 1
ATOM 711 C C . GLU A 1 88 ? -14.855 -11.014 20.823 1.00 40.59 88 GLU A C 1
ATOM 713 O O . GLU A 1 88 ? -15.718 -11.883 20.701 1.00 40.59 88 GLU A O 1
ATOM 718 N N . SER A 1 89 ? -13.841 -11.150 21.688 1.00 31.19 89 SER A N 1
ATOM 719 C CA . SER A 1 89 ? -13.933 -11.981 22.902 1.00 31.19 89 SER A CA 1
ATOM 720 C C . SER A 1 89 ? -12.797 -11.723 23.899 1.00 31.19 89 SER A C 1
ATOM 722 O O . SER A 1 89 ? -11.679 -12.207 23.751 1.00 31.19 89 SER A O 1
ATOM 724 N N . SER A 1 90 ? -13.158 -11.073 25.009 1.00 30.27 90 SER A N 1
ATOM 725 C CA . SER A 1 90 ? -12.404 -10.951 26.269 1.00 30.27 90 SER A CA 1
ATOM 726 C C . SER A 1 90 ? -11.131 -10.078 26.312 1.00 30.27 90 SER A C 1
ATOM 728 O O . SER A 1 90 ? -10.261 -10.096 25.450 1.00 30.27 90 SER A O 1
ATOM 730 N N . SER A 1 91 ? -10.997 -9.392 27.453 1.00 31.39 91 SER A N 1
ATOM 731 C CA . SER A 1 91 ? -9.837 -8.635 27.951 1.00 31.39 91 SER A CA 1
ATOM 732 C C . SER A 1 91 ? -9.517 -7.263 27.320 1.00 31.39 91 SER A C 1
ATOM 734 O O . SER A 1 91 ? -8.831 -7.125 26.317 1.00 31.39 91 SER A O 1
ATOM 736 N N . SER A 1 92 ? -9.934 -6.236 28.069 1.00 34.12 92 SER A N 1
ATOM 737 C CA . SER A 1 92 ? -9.359 -4.888 28.155 1.00 34.12 92 SER A CA 1
ATOM 738 C C . SER A 1 92 ? -9.183 -4.098 26.857 1.00 34.12 92 SER A C 1
ATOM 740 O O . SER A 1 92 ? -8.133 -4.101 26.214 1.00 34.12 92 SER A O 1
ATOM 742 N N . GLU A 1 93 ? -10.166 -3.236 26.608 1.00 38.38 93 GLU A N 1
ATOM 743 C CA . GLU A 1 93 ? -9.980 -2.004 25.851 1.00 38.38 93 GLU A CA 1
ATOM 744 C C . GLU A 1 93 ? -8.677 -1.304 26.272 1.00 38.38 93 GLU A C 1
ATOM 746 O O . GLU A 1 93 ? -8.463 -0.984 27.444 1.00 38.38 93 GLU A O 1
ATOM 751 N N . GLY A 1 94 ? -7.815 -1.011 25.298 1.00 43.12 94 GLY A N 1
ATOM 752 C CA . GLY A 1 94 ? -6.676 -0.109 25.467 1.00 43.12 94 GLY A CA 1
ATOM 753 C C . GLY A 1 94 ? -7.122 1.352 25.542 1.00 43.12 94 GLY A C 1
ATOM 754 O O . GLY A 1 94 ? -6.596 2.188 24.812 1.00 43.12 94 GLY A O 1
ATOM 755 N N . CYS A 1 95 ? -8.119 1.657 26.374 1.00 41.66 95 CYS A N 1
ATOM 756 C CA . CYS A 1 95 ? -8.478 3.029 26.695 1.00 41.66 95 CYS A CA 1
ATOM 757 C C . CYS A 1 95 ? -7.315 3.658 27.470 1.00 41.66 95 CYS A C 1
ATOM 759 O O . CYS A 1 95 ? -6.754 3.034 28.375 1.00 41.66 95 CYS A O 1
ATOM 761 N N . HIS A 1 96 ? -6.946 4.896 27.131 1.00 53.16 96 HIS A N 1
ATOM 762 C CA . HIS A 1 96 ? -5.924 5.646 27.857 1.00 53.16 96 HIS A CA 1
ATOM 763 C C . HIS A 1 96 ? -6.429 6.010 29.262 1.00 53.16 96 HIS A C 1
ATOM 765 O O . HIS A 1 96 ? -6.816 7.147 29.532 1.00 53.16 96 HIS A O 1
ATOM 771 N N . SER A 1 97 ? -6.368 5.047 30.184 1.00 55.19 97 SER A N 1
ATOM 772 C CA . SER A 1 97 ? -6.391 5.325 31.614 1.00 55.19 97 SER A CA 1
ATOM 773 C C . SER A 1 97 ? -5.159 6.161 31.925 1.00 55.19 97 SER A C 1
ATOM 775 O O . SER A 1 97 ? -4.044 5.649 32.035 1.00 55.19 97 SER A O 1
ATOM 777 N N . PHE A 1 98 ? -5.351 7.477 32.002 1.00 60.72 98 PHE A N 1
ATOM 778 C CA . PHE A 1 98 ? -4.311 8.399 32.425 1.00 60.72 98 PHE A CA 1
ATOM 779 C C . PHE A 1 98 ? -3.725 7.905 33.752 1.00 60.72 98 PHE A C 1
ATOM 781 O O . PHE A 1 98 ? -4.459 7.680 34.711 1.00 60.72 98 PHE A O 1
ATOM 788 N N . SER A 1 99 ? -2.394 7.807 33.825 1.00 64.69 99 SER A N 1
ATOM 789 C CA . SER A 1 99 ? -1.640 7.352 35.014 1.00 64.69 99 SER A CA 1
ATOM 790 C C . SER A 1 99 ? -1.876 8.212 36.279 1.00 64.69 99 SER A C 1
ATOM 792 O O . SER A 1 99 ? -1.385 7.921 37.365 1.00 64.69 99 SER A O 1
ATOM 794 N N . ALA A 1 100 ? -2.647 9.294 36.149 1.00 65.56 100 ALA A N 1
ATOM 795 C CA . ALA A 1 100 ? -3.027 10.218 37.200 1.00 65.56 100 ALA A CA 1
ATOM 796 C C . ALA A 1 100 ? -4.526 10.552 37.085 1.00 65.56 100 ALA A C 1
ATOM 798 O O . ALA A 1 100 ? -5.011 10.887 36.001 1.00 65.56 100 ALA A O 1
ATOM 799 N N . SER A 1 101 ? -5.245 10.512 38.213 1.00 77.31 101 SER A N 1
ATOM 800 C CA . SER A 1 101 ? -6.679 10.841 38.286 1.00 77.31 101 SER A CA 1
ATOM 801 C C . SER A 1 101 ? -6.979 12.281 37.839 1.00 77.31 101 SER A C 1
ATOM 803 O O . SER A 1 101 ? -6.089 13.133 37.850 1.00 77.31 101 SER A O 1
ATOM 805 N N . CYS A 1 102 ? -8.242 12.593 37.523 1.00 74.69 102 CYS A N 1
ATOM 806 C CA . CYS A 1 102 ? -8.665 13.948 37.137 1.00 74.69 102 CYS A CA 1
ATOM 807 C C . CYS A 1 102 ? -8.225 15.024 38.156 1.00 74.69 102 CYS A C 1
ATOM 809 O O . CYS A 1 102 ? -7.620 16.025 37.779 1.00 74.69 102 CYS A O 1
ATOM 811 N N . MET A 1 103 ? -8.412 14.783 39.461 1.00 78.56 103 MET A N 1
ATOM 812 C CA . MET A 1 103 ? -7.965 15.710 40.514 1.00 78.56 103 MET A CA 1
ATOM 813 C C . MET A 1 103 ? -6.436 15.789 40.630 1.00 78.56 103 MET A C 1
ATOM 815 O O . MET A 1 103 ? -5.902 16.851 40.956 1.00 78.56 103 MET A O 1
ATOM 819 N N . THR A 1 104 ? -5.711 14.711 40.322 1.00 82.31 104 THR A N 1
ATOM 820 C CA . THR A 1 104 ? -4.241 14.725 40.254 1.00 82.31 104 THR A CA 1
ATOM 821 C C . THR A 1 104 ? -3.764 15.586 39.081 1.00 82.31 104 THR A C 1
ATOM 823 O O . THR A 1 104 ? -2.897 16.437 39.268 1.00 82.31 104 THR A O 1
ATOM 826 N N . GLN A 1 105 ? -4.365 15.433 37.896 1.00 85.94 105 GLN A N 1
ATOM 827 C CA . GLN A 1 105 ? -4.070 16.261 36.722 1.00 85.94 105 GLN A CA 1
ATOM 828 C C . GLN A 1 105 ? -4.407 17.734 36.976 1.00 85.94 105 GLN A C 1
ATOM 830 O O . GLN A 1 105 ? -3.555 18.595 36.761 1.00 85.94 105 GLN A O 1
ATOM 835 N N . PHE A 1 106 ? -5.592 18.024 37.523 1.00 86.75 106 PHE A N 1
ATOM 836 C CA . PHE A 1 106 ? -5.992 19.376 37.913 1.00 86.75 106 PHE A CA 1
ATOM 837 C C . PHE A 1 106 ? -5.007 19.995 38.912 1.00 86.75 106 PHE A C 1
ATOM 839 O O . PHE A 1 106 ? -4.556 21.116 38.703 1.00 86.75 106 PHE A O 1
ATOM 846 N N . SER A 1 107 ? -4.593 19.256 39.947 1.00 86.19 107 SER A N 1
ATOM 847 C CA . SER A 1 107 ? -3.628 19.747 40.943 1.00 86.19 107 SER A CA 1
ATOM 848 C C . SER A 1 107 ? -2.245 20.017 40.340 1.00 86.19 107 SER A C 1
ATOM 850 O O . SER A 1 107 ? -1.603 21.008 40.691 1.00 86.19 107 SER A O 1
ATOM 852 N N . ILE A 1 108 ? -1.781 19.171 39.412 1.00 90.31 108 ILE A N 1
ATOM 853 C CA . ILE A 1 108 ? -0.519 19.375 38.682 1.00 90.31 108 ILE A CA 1
ATOM 854 C C . ILE A 1 108 ? -0.606 20.628 37.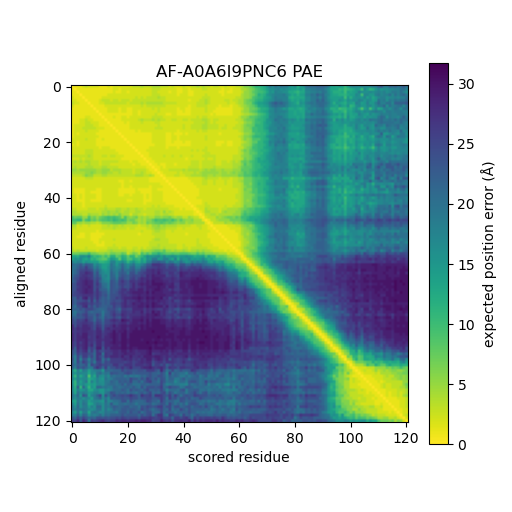804 1.00 90.31 108 ILE A C 1
ATOM 856 O O . ILE A 1 108 ? 0.310 21.451 37.834 1.00 90.31 108 ILE A O 1
ATOM 860 N N . LEU A 1 109 ? -1.694 20.794 37.048 1.00 88.88 109 LEU A N 1
ATOM 861 C CA . LEU A 1 109 ? -1.912 21.955 36.185 1.00 88.88 109 LEU A CA 1
ATOM 862 C C . LEU A 1 109 ? -2.033 23.242 37.010 1.00 88.88 109 LEU A C 1
ATOM 864 O O . LEU A 1 109 ? -1.275 24.178 36.776 1.00 88.88 109 LEU A O 1
ATOM 868 N N . PHE A 1 110 ? -2.892 23.260 38.032 1.00 91.44 110 PHE A N 1
ATOM 869 C CA . PHE A 1 110 ? -3.084 24.402 38.925 1.00 91.44 110 PHE A CA 1
ATOM 870 C C . PHE A 1 110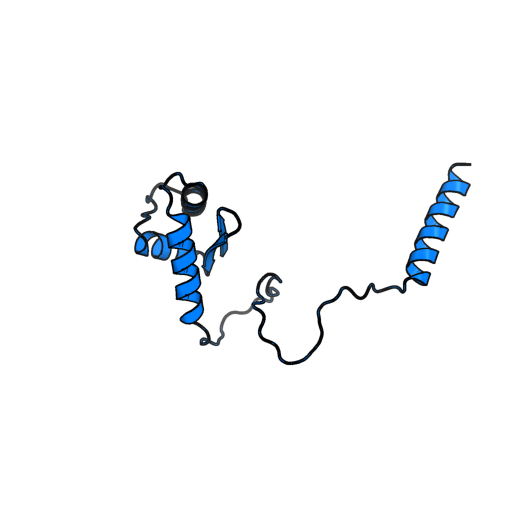 ? -1.772 24.833 39.589 1.00 91.44 110 PHE A C 1
ATOM 872 O O . PHE A 1 110 ? -1.406 26.005 39.522 1.00 91.44 110 PHE A O 1
ATOM 879 N N . ARG A 1 111 ? -1.004 23.887 40.153 1.00 88.94 111 ARG A N 1
ATOM 880 C CA . ARG A 1 111 ? 0.296 24.185 40.774 1.00 88.94 111 ARG A CA 1
ATOM 881 C C . ARG A 1 111 ? 1.307 24.739 39.767 1.00 88.94 111 ARG A C 1
ATOM 883 O O . ARG A 1 111 ? 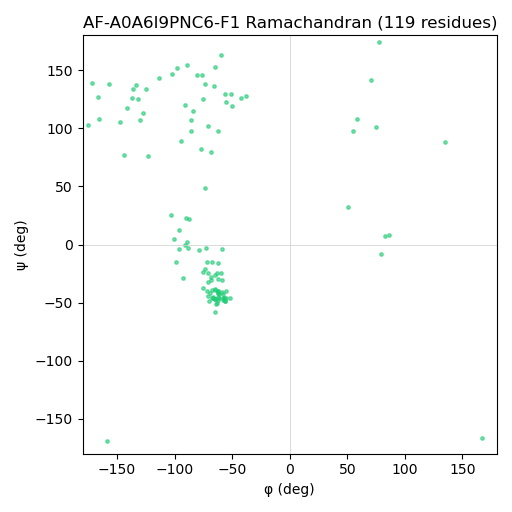2.045 25.655 40.116 1.00 88.94 111 ARG A O 1
ATOM 890 N N . ARG A 1 112 ? 1.360 24.212 38.537 1.00 90.06 112 ARG A N 1
ATOM 891 C CA . ARG A 1 112 ? 2.269 24.715 37.486 1.00 90.06 112 ARG A CA 1
ATOM 892 C C . ARG A 1 112 ? 1.886 26.125 37.037 1.00 90.06 112 ARG A C 1
ATOM 894 O O . ARG A 1 112 ? 2.764 26.978 36.964 1.00 90.06 112 ARG A O 1
ATOM 901 N N . THR A 1 113 ? 0.602 26.382 36.797 1.00 91.50 113 THR A N 1
ATOM 902 C CA . THR A 1 113 ? 0.104 27.705 36.394 1.00 91.50 113 THR A CA 1
ATOM 903 C C . THR A 1 113 ? 0.316 28.739 37.500 1.00 91.50 113 THR A C 1
ATOM 905 O O . THR A 1 113 ? 0.868 29.803 37.235 1.00 91.50 113 THR A O 1
ATOM 908 N N . PHE A 1 114 ? -0.023 28.411 38.750 1.00 91.75 114 PHE A N 1
ATOM 909 C CA . PHE A 1 114 ? 0.159 29.305 39.898 1.00 91.75 114 PHE A CA 1
ATOM 910 C C . PHE A 1 114 ? 1.635 29.656 40.149 1.00 91.75 114 PHE A C 1
ATOM 912 O O . PHE A 1 114 ? 1.960 30.819 40.371 1.00 91.75 114 PHE A O 1
ATOM 919 N N . LEU A 1 115 ? 2.545 28.679 40.040 1.00 86.19 115 LEU A N 1
ATOM 920 C CA . LEU A 1 115 ? 3.986 28.931 40.146 1.00 86.19 115 LEU A CA 1
ATOM 921 C C . LEU A 1 115 ? 4.550 29.750 38.975 1.00 86.19 115 LEU A C 1
ATOM 923 O O . LEU A 1 115 ? 5.540 30.445 39.178 1.00 86.19 115 LEU A O 1
ATOM 927 N N . SER A 1 116 ? 3.956 29.693 37.776 1.00 85.94 116 SER A N 1
ATOM 928 C CA . SER A 1 116 ? 4.350 30.608 36.694 1.00 85.94 116 SER A CA 1
ATOM 929 C C . SER A 1 116 ? 3.893 32.030 37.001 1.00 85.94 116 SER A C 1
ATOM 931 O O . SER A 1 116 ? 4.713 32.936 36.976 1.00 85.94 116 SER A O 1
ATOM 933 N N . ILE A 1 117 ? 2.625 32.213 37.394 1.00 90.56 117 ILE A N 1
ATOM 934 C CA . ILE A 1 117 ? 2.068 33.531 37.742 1.00 90.56 117 ILE A CA 1
ATOM 935 C C . ILE A 1 117 ? 2.907 34.211 38.834 1.00 90.56 117 ILE A C 1
ATOM 937 O O . ILE A 1 117 ? 3.266 35.371 38.677 1.00 90.56 117 ILE A O 1
ATOM 941 N N . LEU A 1 118 ? 3.281 33.488 39.897 1.00 84.88 118 LEU A N 1
ATOM 942 C CA . LEU A 1 118 ? 4.119 34.022 40.984 1.00 84.88 118 LEU A CA 1
ATOM 943 C C . LEU A 1 118 ? 5.596 34.250 40.624 1.00 84.88 118 LEU A C 1
ATOM 945 O O . LEU A 1 118 ? 6.305 34.875 41.404 1.00 84.88 118 LEU A O 1
ATOM 949 N N . ARG A 1 119 ? 6.089 33.697 39.513 1.00 87.25 119 ARG A N 1
ATOM 950 C CA . ARG A 1 119 ? 7.465 33.922 39.039 1.00 87.25 119 ARG A CA 1
ATOM 951 C C . ARG A 1 119 ? 7.542 35.083 38.048 1.00 87.25 119 ARG A C 1
ATOM 953 O O . ARG A 1 119 ? 8.584 35.719 37.949 1.00 87.25 119 ARG A O 1
ATOM 960 N N . ASP A 1 120 ? 6.454 35.317 37.321 1.00 77.19 120 ASP A N 1
ATOM 961 C CA . ASP A 1 120 ? 6.301 36.390 36.338 1.00 77.19 120 ASP A CA 1
ATOM 962 C C . ASP A 1 120 ? 5.597 37.642 36.939 1.00 77.19 120 ASP A C 1
ATOM 964 O O . ASP A 1 120 ? 5.203 38.535 36.188 1.00 77.19 120 ASP A O 1
ATOM 968 N N . SER A 1 121 ? 5.448 37.706 38.277 1.00 64.56 121 SER A N 1
ATOM 969 C CA . SER A 1 121 ? 4.958 38.859 39.070 1.00 64.56 121 SER A CA 1
ATOM 970 C C . SER A 1 121 ? 6.041 39.399 40.003 1.00 64.56 121 SER A C 1
ATOM 972 O O . SER A 1 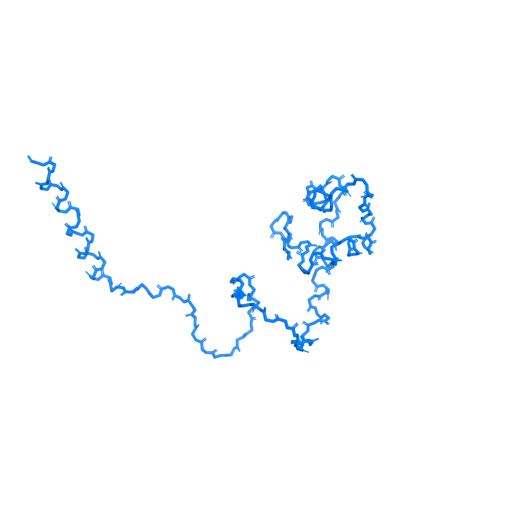121 ? 6.169 40.640 40.076 1.00 64.56 121 SER A O 1
#

InterPro domains:
  IPR050352 ATP-binding cassette subfamily G transporters [PTHR48041] (1-120)

Radius of gyration: 23.47 Å; Cα contacts (8 Å, |Δi|>4): 61; chains: 1; bounding box: 30×59×56 Å

Mean predicted aligned error: 15.24 Å

Nearest PDB structures (foldseek):
  7r8d-assembly1_B  TM=7.099E-01  e=2.792E-09  Homo sapiens
  7r8c-assembly1_A  TM=7.239E-01  e=1.344E-08  Homo sapiens
  7r8e-assembly1_B  TM=7.209E-01  e=1.439E-08  Homo sapiens
  7oz1-assembly1_B  TM=6.984E-01  e=3.567E-07  Homo sapiens

Foldseek 3Di:
DWDDAPNATLDDDDPVCQQVVCVVVVQHDDPPDDSVVSVVCVSVQVVHPCRVVSRVVVVVVVVVDPDDDDDDDDDDDDDDDPDDDDDDDDDDDPDPPDPADPVRVVVVVVVVVVVVVVVVD